Protein AF-A0A957HN17-F1 (afdb_monomer_lite)

Radius of gyration: 16.88 Å; chains: 1; bounding box: 48×30×46 Å

Sequence (125 aa):
MNRLKSFFISALTTVSIIIIVWAVFRLVQDGISVGWVGTALTALPIALYLANLYRFTTARTSRNLTGMVAIVAIGVLLAAVGTVTDTPQGGLALFLAVGMMLGTLLYVFWYSRLERPLNQTLVAG

pLDDT: mean 82.74, std 15.28, range [41.5, 96.62]

Structure (mmCIF, N/CA/C/O backbone):
data_AF-A0A957HN17-F1
#
_entry.id   AF-A0A957HN17-F1
#
loop_
_atom_site.group_PDB
_atom_site.id
_atom_site.type_symbol
_atom_site.label_atom_id
_atom_site.label_alt_id
_atom_site.label_comp_id
_atom_site.label_asym_id
_atom_site.label_entity_id
_atom_site.label_seq_id
_atom_site.pdbx_PDB_ins_code
_atom_site.Cartn_x
_atom_site.Cartn_y
_atom_site.Cartn_z
_atom_site.occupancy
_atom_site.B_iso_or_equiv
_atom_site.auth_seq_id
_atom_site.auth_comp_id
_atom_site.auth_asym_id
_atom_site.auth_atom_id
_atom_site.pdbx_PDB_model_num
ATOM 1 N N . MET A 1 1 ? -8.265 5.203 26.180 1.00 57.59 1 MET A N 1
ATOM 2 C CA . MET A 1 1 ? -7.445 4.665 25.067 1.00 57.59 1 MET A CA 1
ATOM 3 C C . MET A 1 1 ? -5.985 4.645 25.486 1.00 57.59 1 MET A C 1
ATOM 5 O O . MET A 1 1 ? -5.483 5.668 25.932 1.00 57.59 1 MET A O 1
ATOM 9 N N . ASN A 1 2 ? -5.298 3.508 25.357 1.00 77.25 2 ASN A N 1
ATOM 10 C CA . ASN A 1 2 ? -3.856 3.442 25.612 1.00 77.25 2 ASN A CA 1
ATOM 11 C C . ASN A 1 2 ? -3.131 4.357 24.611 1.00 77.25 2 ASN A C 1
ATOM 13 O O . ASN A 1 2 ? -3.370 4.234 23.408 1.00 77.25 2 ASN A O 1
ATOM 17 N N . ARG A 1 3 ? -2.248 5.252 25.083 1.00 82.12 3 ARG A N 1
ATOM 18 C CA . ARG A 1 3 ? -1.493 6.206 24.235 1.00 82.12 3 ARG A CA 1
ATOM 19 C C . ARG A 1 3 ? -0.812 5.520 23.044 1.00 82.12 3 ARG A C 1
ATOM 21 O O . ARG A 1 3 ? -0.830 6.048 21.938 1.00 82.12 3 ARG A O 1
ATOM 28 N N . LEU A 1 4 ? -0.326 4.295 23.253 1.00 85.06 4 LEU A N 1
ATOM 29 C CA . LEU A 1 4 ? 0.286 3.448 22.228 1.00 85.06 4 LEU A CA 1
ATOM 30 C C . LEU A 1 4 ? -0.648 3.146 21.042 1.00 85.06 4 LEU A C 1
ATOM 32 O O . LEU A 1 4 ? -0.230 3.222 19.892 1.00 85.06 4 LEU A O 1
ATOM 36 N N . LYS A 1 5 ? -1.925 2.846 21.302 1.00 81.31 5 LYS A N 1
ATOM 37 C CA . LYS A 1 5 ? -2.910 2.563 20.246 1.00 81.31 5 LYS A CA 1
ATOM 38 C C . LYS A 1 5 ? -3.268 3.818 19.450 1.00 81.31 5 LYS A C 1
ATOM 40 O O . LYS A 1 5 ? -3.431 3.747 18.239 1.00 81.31 5 LYS A O 1
ATOM 45 N N . SER A 1 6 ? -3.364 4.964 20.128 1.00 83.75 6 SER A N 1
ATOM 46 C CA . SER A 1 6 ? -3.607 6.252 19.468 1.00 83.75 6 SER A CA 1
ATOM 47 C C . SER A 1 6 ? -2.434 6.654 18.572 1.00 83.75 6 SER A C 1
ATOM 49 O O . SER A 1 6 ? -2.645 7.090 17.443 1.00 83.75 6 SER A O 1
ATOM 51 N N . PHE A 1 7 ? -1.202 6.471 19.058 1.00 89.25 7 PHE A N 1
ATOM 52 C CA . PHE A 1 7 ? 0.009 6.707 18.276 1.00 89.25 7 PHE A CA 1
ATOM 53 C C . PHE A 1 7 ? 0.078 5.782 17.056 1.00 89.25 7 PHE A C 1
ATOM 55 O O . PHE A 1 7 ? 0.328 6.251 15.950 1.00 89.25 7 PHE A O 1
ATOM 62 N N . PHE A 1 8 ? -0.230 4.494 17.235 1.00 90.12 8 PHE A N 1
ATOM 63 C CA . PHE A 1 8 ? -0.222 3.507 16.156 1.00 90.12 8 PHE A CA 1
ATOM 64 C C . PHE A 1 8 ? -1.132 3.886 14.979 1.00 90.12 8 PHE A C 1
ATOM 66 O O . PHE A 1 8 ? -0.675 3.855 13.842 1.00 90.12 8 PHE A O 1
ATOM 73 N N . ILE A 1 9 ? -2.390 4.279 15.222 1.00 87.81 9 ILE A N 1
ATOM 74 C CA . ILE A 1 9 ? -3.302 4.653 14.123 1.00 87.81 9 ILE A CA 1
ATOM 75 C C . ILE A 1 9 ? -2.793 5.889 13.379 1.00 87.81 9 ILE A C 1
ATOM 77 O O . ILE A 1 9 ? -2.822 5.922 12.149 1.00 87.81 9 ILE A O 1
ATOM 81 N N . SER A 1 10 ? -2.323 6.899 14.115 1.00 89.31 10 SER A N 1
ATOM 82 C CA . SER A 1 10 ? -1.799 8.132 13.521 1.00 89.31 10 SER A CA 1
ATOM 83 C C . SER A 1 10 ? -0.561 7.857 12.659 1.00 89.31 10 SER A C 1
ATOM 85 O O . SER A 1 10 ? -0.483 8.300 11.509 1.00 89.31 10 SER A O 1
ATOM 87 N N . ALA A 1 11 ? 0.365 7.038 13.169 1.00 92.62 11 ALA A N 1
ATOM 88 C CA . ALA A 1 11 ? 1.553 6.613 12.440 1.00 92.62 11 ALA A CA 1
ATOM 89 C C . ALA A 1 11 ? 1.187 5.794 11.194 1.00 92.62 11 ALA A C 1
ATOM 91 O O . ALA A 1 11 ? 1.662 6.102 10.105 1.00 92.62 11 ALA A O 1
ATOM 92 N N . LEU A 1 12 ? 0.295 4.805 11.322 1.00 91.94 12 LEU A N 1
ATOM 93 C CA . LEU A 1 12 ? -0.152 3.972 10.202 1.00 91.94 12 LEU A CA 1
ATOM 94 C C . LEU A 1 12 ? -0.834 4.807 9.109 1.00 91.94 12 LEU A C 1
ATOM 96 O O . LEU A 1 12 ? -0.561 4.608 7.927 1.00 91.94 12 LEU A O 1
ATOM 100 N N . THR A 1 13 ? -1.671 5.773 9.498 1.00 92.00 13 THR A N 1
ATOM 101 C CA . THR A 1 13 ? -2.322 6.701 8.559 1.00 92.00 13 THR A CA 1
ATOM 102 C C . THR A 1 13 ? -1.274 7.527 7.817 1.00 92.00 13 THR A C 1
ATOM 104 O O . THR A 1 13 ? -1.269 7.559 6.589 1.00 92.00 13 THR A O 1
ATOM 107 N N . THR A 1 14 ? -0.334 8.129 8.544 1.00 93.69 14 THR A N 1
ATOM 108 C CA . THR A 1 14 ? 0.743 8.940 7.956 1.00 93.69 14 THR A CA 1
ATOM 109 C C . THR A 1 14 ? 1.591 8.129 6.976 1.00 93.69 14 THR A C 1
ATOM 111 O O . THR A 1 14 ? 1.785 8.546 5.836 1.00 93.69 14 THR A O 1
ATOM 114 N N . VAL A 1 15 ? 2.040 6.938 7.381 1.00 95.06 15 VAL A N 1
ATOM 115 C CA . VAL A 1 15 ? 2.840 6.045 6.530 1.00 95.06 15 VAL A CA 1
ATOM 116 C C . VAL A 1 15 ? 2.060 5.627 5.284 1.00 95.06 15 VAL A C 1
ATOM 118 O O . VAL A 1 15 ? 2.615 5.659 4.189 1.00 95.06 15 VAL A O 1
ATOM 121 N N . SER A 1 16 ? 0.768 5.302 5.418 1.00 94.00 16 SER A N 1
ATOM 122 C CA . SER A 1 16 ? -0.065 4.934 4.268 1.00 94.00 16 SER A CA 1
ATOM 123 C C . SER A 1 16 ? -0.149 6.059 3.232 1.00 94.00 16 SER A C 1
ATOM 125 O O . SER A 1 16 ? 0.020 5.805 2.043 1.00 94.00 16 SER A O 1
ATOM 127 N N . ILE A 1 17 ? -0.313 7.311 3.673 1.00 94.94 17 ILE A N 1
ATOM 128 C CA . ILE A 1 17 ? -0.360 8.477 2.783 1.00 94.94 17 ILE A CA 1
ATOM 129 C C . ILE A 1 17 ? 0.992 8.686 2.099 1.00 94.94 17 ILE A C 1
ATOM 131 O O . ILE A 1 17 ? 1.030 8.875 0.886 1.00 94.94 17 ILE A O 1
ATOM 135 N N . ILE A 1 18 ? 2.098 8.607 2.847 1.00 96.62 18 ILE A N 1
ATOM 136 C CA . ILE A 1 18 ? 3.451 8.744 2.286 1.00 96.62 18 ILE A CA 1
ATOM 137 C C . ILE A 1 18 ? 3.684 7.702 1.188 1.00 96.62 18 ILE A C 1
ATOM 139 O O . ILE A 1 18 ? 4.167 8.047 0.112 1.00 96.62 18 ILE A O 1
ATOM 143 N N . ILE A 1 19 ? 3.302 6.445 1.426 1.00 95.56 19 ILE A N 1
ATOM 144 C CA . ILE A 1 19 ? 3.467 5.363 0.450 1.00 95.56 19 ILE A CA 1
ATOM 145 C C . ILE A 1 19 ? 2.598 5.588 -0.789 1.00 95.56 19 ILE A C 1
ATOM 147 O O . ILE A 1 19 ? 3.079 5.365 -1.896 1.00 95.56 19 ILE A O 1
ATOM 151 N N . ILE A 1 20 ? 1.358 6.066 -0.636 1.00 95.88 20 ILE A N 1
ATOM 152 C CA . ILE A 1 20 ? 0.492 6.407 -1.777 1.00 95.88 20 ILE A CA 1
ATOM 153 C C . ILE A 1 20 ? 1.127 7.518 -2.613 1.00 95.88 20 ILE A C 1
ATOM 155 O O . ILE A 1 20 ? 1.254 7.370 -3.826 1.00 95.88 20 ILE A O 1
ATOM 159 N N . VAL A 1 21 ? 1.550 8.613 -1.976 1.00 96.19 21 VAL A N 1
ATOM 160 C CA . VAL A 1 21 ? 2.176 9.750 -2.667 1.00 96.19 21 VAL A CA 1
ATOM 161 C C . VAL A 1 21 ? 3.444 9.304 -3.389 1.00 96.19 21 VAL A C 1
ATOM 163 O O . VAL A 1 21 ? 3.638 9.642 -4.554 1.00 96.19 21 VAL A O 1
ATOM 166 N N . TRP A 1 22 ? 4.279 8.501 -2.730 1.00 95.12 22 TRP A N 1
ATOM 167 C CA . TRP A 1 22 ? 5.506 7.979 -3.318 1.00 95.12 22 TRP A CA 1
ATOM 168 C C . TRP A 1 22 ? 5.241 7.040 -4.498 1.00 95.12 22 TRP A C 1
ATOM 170 O O . TRP A 1 22 ? 5.880 7.170 -5.539 1.00 95.12 22 TRP A O 1
ATOM 180 N N . ALA A 1 23 ? 4.266 6.136 -4.376 1.00 93.44 23 ALA A N 1
ATOM 181 C CA . ALA A 1 23 ? 3.880 5.240 -5.460 1.00 93.44 23 ALA A CA 1
ATOM 182 C C . ALA A 1 23 ? 3.337 6.018 -6.668 1.00 93.44 23 ALA A C 1
ATOM 184 O O . ALA A 1 23 ? 3.729 5.740 -7.797 1.00 93.44 23 ALA A O 1
ATOM 185 N N . VAL A 1 24 ? 2.497 7.035 -6.447 1.00 94.88 24 VAL A N 1
ATOM 186 C CA . VAL A 1 24 ? 1.997 7.906 -7.524 1.00 94.88 24 VAL A CA 1
ATOM 187 C C . VAL A 1 24 ? 3.139 8.680 -8.178 1.00 94.88 24 VAL A C 1
ATOM 189 O O . VAL A 1 24 ? 3.217 8.719 -9.402 1.00 94.88 24 VAL A O 1
ATOM 192 N N . PHE A 1 25 ? 4.050 9.251 -7.388 1.00 94.50 25 PHE A N 1
ATOM 193 C CA . PHE A 1 25 ? 5.224 9.951 -7.909 1.00 94.50 25 PHE A CA 1
ATOM 194 C C . PHE A 1 25 ? 6.054 9.048 -8.832 1.00 94.50 25 PHE A C 1
ATOM 196 O O . PHE A 1 25 ? 6.417 9.457 -9.932 1.00 94.50 25 PHE A O 1
ATOM 203 N N . ARG A 1 26 ? 6.273 7.793 -8.429 1.00 92.75 26 ARG A N 1
ATOM 204 C CA . ARG A 1 26 ? 6.984 6.794 -9.233 1.00 92.75 26 ARG A CA 1
ATOM 205 C C . ARG A 1 26 ? 6.243 6.406 -10.504 1.00 92.75 26 ARG A C 1
ATOM 207 O O . ARG A 1 26 ? 6.867 6.331 -11.553 1.00 92.75 26 ARG A O 1
ATOM 214 N N . LEU A 1 27 ? 4.924 6.248 -10.442 1.00 91.94 27 LEU A N 1
ATOM 215 C CA . LEU A 1 27 ? 4.110 5.969 -11.630 1.00 91.94 27 LEU A CA 1
ATOM 216 C C . LEU A 1 27 ? 4.130 7.115 -12.651 1.00 91.94 27 LEU A C 1
ATOM 218 O O . LEU A 1 27 ? 4.032 6.874 -13.852 1.00 91.94 27 LEU A O 1
ATOM 222 N N . VAL A 1 28 ? 4.260 8.358 -12.183 1.00 93.06 28 VAL A N 1
ATOM 223 C CA . VAL A 1 28 ? 4.370 9.538 -13.053 1.00 93.06 28 VAL A CA 1
ATOM 224 C C . VAL A 1 28 ? 5.782 9.686 -13.621 1.00 93.06 28 VAL A C 1
ATOM 226 O O . VAL A 1 28 ? 5.924 10.027 -14.792 1.00 93.06 28 VAL A O 1
ATOM 229 N N . GLN A 1 29 ? 6.818 9.445 -12.814 1.00 89.56 29 GLN A N 1
ATOM 230 C CA . GLN A 1 29 ? 8.211 9.638 -13.224 1.00 89.56 29 GLN A CA 1
ATOM 231 C C . GLN A 1 29 ? 8.738 8.496 -14.100 1.00 89.56 29 GLN A C 1
ATOM 233 O O . GLN A 1 29 ? 9.366 8.747 -15.125 1.00 89.56 29 GLN A O 1
ATOM 238 N N . ASP A 1 30 ? 8.495 7.255 -13.683 1.00 84.38 30 ASP A N 1
ATOM 239 C CA . ASP A 1 30 ? 9.099 6.054 -14.264 1.00 84.38 30 ASP A CA 1
ATOM 240 C C . ASP A 1 30 ? 8.123 5.306 -15.201 1.00 84.38 30 ASP A C 1
ATOM 242 O O . ASP A 1 30 ? 8.499 4.332 -15.853 1.00 84.38 30 ASP A O 1
ATOM 246 N N . GLY A 1 31 ? 6.873 5.777 -15.302 1.00 85.56 31 GLY A N 1
ATOM 247 C CA . GLY A 1 31 ? 5.802 5.162 -16.085 1.00 85.56 31 GLY A CA 1
ATOM 248 C C . GLY A 1 31 ? 4.990 4.122 -15.305 1.00 85.56 31 GLY A C 1
ATOM 249 O O . GLY A 1 31 ? 5.173 3.909 -14.106 1.00 85.56 31 GLY A O 1
ATOM 250 N N . ILE A 1 32 ? 4.044 3.469 -15.989 1.00 86.31 32 ILE A N 1
ATOM 251 C CA . ILE A 1 32 ? 3.155 2.484 -15.356 1.00 86.31 32 ILE A CA 1
ATOM 252 C C . ILE A 1 32 ? 3.959 1.230 -14.986 1.00 86.31 32 ILE A C 1
ATOM 254 O O . ILE A 1 32 ? 4.275 0.408 -15.840 1.00 86.31 32 ILE A O 1
ATOM 258 N N . SER A 1 33 ? 4.241 1.085 -13.691 1.00 90.06 33 SER A N 1
ATOM 259 C CA . SER A 1 33 ? 4.902 -0.068 -13.076 1.00 90.06 33 SER A CA 1
ATOM 260 C C . SER A 1 33 ? 3.884 -0.900 -12.298 1.00 90.06 33 SER A C 1
ATOM 262 O O . SER A 1 33 ? 3.153 -0.386 -11.445 1.00 90.06 33 SER A O 1
ATOM 264 N N . VAL A 1 34 ? 3.855 -2.206 -12.567 1.00 92.19 34 VAL A N 1
ATOM 265 C CA . VAL A 1 34 ? 2.968 -3.162 -11.882 1.00 92.19 34 VAL A CA 1
ATOM 266 C C . VAL A 1 34 ? 3.273 -3.196 -10.384 1.00 92.19 34 VAL A C 1
ATOM 268 O O . VAL A 1 34 ? 2.357 -3.233 -9.559 1.00 92.19 34 VAL A O 1
ATOM 271 N N . GLY A 1 35 ? 4.557 -3.097 -10.038 1.00 92.94 35 GLY A N 1
ATOM 272 C CA . GLY A 1 35 ? 5.060 -3.021 -8.679 1.00 92.94 35 GLY A CA 1
ATOM 273 C C . GLY A 1 35 ? 4.443 -1.867 -7.899 1.00 92.94 35 GLY A C 1
ATOM 274 O O . GLY A 1 35 ? 3.821 -2.073 -6.857 1.00 92.94 35 GLY A O 1
ATOM 275 N N . TRP A 1 36 ? 4.562 -0.656 -8.443 1.00 94.31 36 TRP A N 1
ATOM 276 C CA . TRP A 1 36 ? 4.071 0.564 -7.805 1.00 94.31 36 TRP A CA 1
ATOM 277 C C . TRP A 1 36 ? 2.543 0.654 -7.756 1.00 94.31 36 TRP A C 1
ATOM 279 O O . TRP A 1 36 ? 1.998 1.138 -6.759 1.00 94.31 36 TRP A O 1
ATOM 289 N N . VAL A 1 37 ? 1.840 0.121 -8.762 1.00 94.19 37 VAL A N 1
ATOM 290 C CA . VAL A 1 37 ? 0.377 -0.052 -8.707 1.00 94.19 37 VAL A CA 1
ATOM 291 C C . VAL A 1 37 ? -0.010 -0.991 -7.563 1.00 94.19 37 VAL A C 1
ATOM 293 O O . VAL A 1 37 ? -0.901 -0.669 -6.774 1.00 94.19 37 VAL A O 1
ATOM 296 N N . GLY A 1 38 ? 0.688 -2.122 -7.425 1.00 93.19 38 GLY A N 1
ATOM 297 C CA . GLY A 1 38 ? 0.489 -3.065 -6.327 1.00 93.19 38 GLY A CA 1
ATOM 298 C C . GLY A 1 38 ? 0.709 -2.425 -4.958 1.00 93.19 38 GLY A C 1
ATOM 299 O O . GLY A 1 38 ? -0.153 -2.513 -4.082 1.00 93.19 38 GLY A O 1
ATOM 300 N N . THR A 1 39 ? 1.813 -1.697 -4.788 1.00 94.38 39 THR A N 1
ATOM 301 C CA . THR A 1 39 ? 2.122 -0.970 -3.551 1.00 94.38 39 THR A CA 1
ATOM 302 C C . THR A 1 39 ? 1.044 0.062 -3.213 1.00 94.38 39 THR A C 1
ATOM 304 O O . THR A 1 39 ? 0.568 0.088 -2.076 1.00 94.38 39 THR A O 1
ATOM 307 N N . ALA A 1 40 ? 0.587 0.864 -4.178 1.00 94.44 40 ALA A N 1
ATOM 308 C CA . ALA A 1 40 ? -0.506 1.813 -3.959 1.00 94.44 40 ALA A CA 1
ATOM 309 C C . ALA A 1 40 ? -1.797 1.103 -3.515 1.00 94.44 40 ALA A C 1
ATOM 311 O O . ALA A 1 40 ? -2.467 1.551 -2.581 1.00 94.44 40 ALA A O 1
ATOM 312 N N . LEU A 1 41 ? -2.104 -0.050 -4.120 1.00 94.38 41 LEU A N 1
ATOM 313 C CA . LEU A 1 41 ? -3.272 -0.862 -3.782 1.00 94.38 41 LEU A CA 1
ATOM 314 C C . LEU A 1 41 ? -3.209 -1.441 -2.358 1.00 94.38 41 LEU A C 1
ATOM 316 O O . LEU A 1 41 ? -4.253 -1.649 -1.747 1.00 94.38 41 LEU A O 1
ATOM 320 N N . THR A 1 42 ? -2.016 -1.651 -1.789 1.00 94.19 42 THR A N 1
ATOM 321 C CA . THR A 1 42 ? -1.880 -2.047 -0.372 1.00 94.19 42 THR A CA 1
ATOM 322 C C . THR A 1 42 ? -2.156 -0.906 0.609 1.00 94.19 42 THR A C 1
ATOM 324 O O . THR A 1 42 ? -2.691 -1.136 1.692 1.00 94.19 42 THR A O 1
ATOM 327 N N . ALA A 1 43 ? -1.813 0.331 0.246 1.00 91.88 43 ALA A N 1
ATOM 328 C CA . ALA A 1 43 ? -1.905 1.482 1.141 1.00 91.88 43 ALA A CA 1
ATOM 329 C C . ALA A 1 43 ? -3.263 2.206 1.062 1.00 91.88 43 ALA A C 1
ATOM 331 O O . ALA A 1 43 ? -3.742 2.736 2.065 1.00 91.88 43 ALA A O 1
ATOM 332 N N . LEU A 1 44 ? -3.917 2.196 -0.104 1.00 92.06 44 LEU A N 1
ATOM 333 C CA . LEU A 1 44 ? -5.198 2.876 -0.334 1.00 92.06 44 LEU A CA 1
ATOM 334 C C . LEU A 1 44 ? -6.347 2.390 0.571 1.00 92.06 44 LEU A C 1
ATOM 336 O O . LEU A 1 44 ? -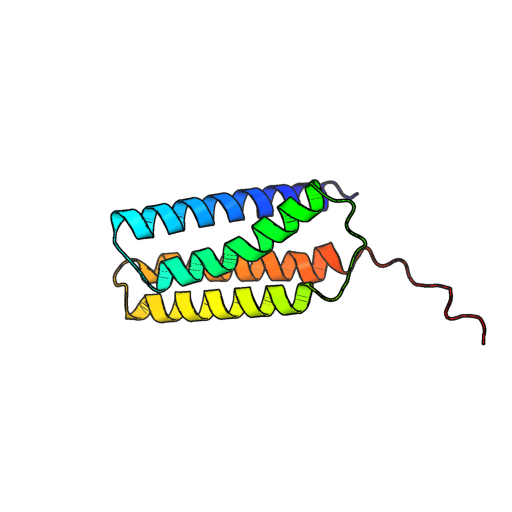7.004 3.237 1.182 1.00 92.06 44 LEU A O 1
ATOM 340 N N . PRO A 1 45 ? -6.616 1.076 0.716 1.00 89.38 45 PRO A N 1
ATOM 341 C CA . PRO A 1 45 ? -7.760 0.597 1.487 1.00 89.38 45 PRO A CA 1
ATOM 342 C C . PRO A 1 45 ? -7.692 1.010 2.957 1.00 89.38 45 PRO A C 1
ATOM 344 O O . PRO A 1 45 ? -8.688 1.477 3.511 1.00 89.38 45 PRO A O 1
ATOM 347 N N . ILE A 1 46 ? -6.513 0.886 3.579 1.00 87.31 46 ILE A N 1
ATOM 348 C CA . ILE A 1 46 ? -6.322 1.246 4.986 1.00 87.31 46 ILE A CA 1
ATOM 349 C C . ILE A 1 46 ? -6.388 2.765 5.187 1.00 87.31 46 ILE A C 1
ATOM 351 O O . ILE A 1 46 ? -7.014 3.215 6.145 1.00 87.31 46 ILE A O 1
ATOM 355 N N . ALA A 1 47 ? -5.838 3.561 4.263 1.00 89.44 47 ALA A N 1
ATOM 356 C CA . ALA A 1 47 ? -5.923 5.020 4.313 1.00 89.44 47 ALA A CA 1
ATOM 357 C C . ALA A 1 47 ? -7.380 5.503 4.240 1.00 89.44 47 ALA A C 1
ATOM 359 O O . ALA A 1 47 ? -7.816 6.298 5.072 1.00 89.44 47 ALA A O 1
ATOM 360 N N . LEU A 1 48 ? -8.160 4.976 3.287 1.00 87.88 48 LEU A N 1
ATOM 361 C CA . LEU A 1 48 ? -9.580 5.306 3.135 1.00 87.88 48 LEU A CA 1
ATOM 362 C C . LEU A 1 48 ? -10.405 4.847 4.337 1.00 87.88 48 LEU A C 1
ATOM 364 O O . LEU A 1 48 ? -11.289 5.568 4.799 1.00 87.88 48 LEU A O 1
ATOM 368 N N . TYR A 1 49 ? -10.116 3.657 4.859 1.00 85.56 49 TYR A N 1
ATOM 369 C CA . TYR A 1 49 ? -10.799 3.129 6.029 1.00 85.56 49 TYR A CA 1
ATOM 370 C C . TYR A 1 49 ? -10.543 3.995 7.274 1.00 85.56 49 TYR A C 1
ATOM 372 O O . TYR A 1 49 ? -11.493 4.372 7.961 1.00 85.56 49 TYR A O 1
ATOM 380 N N . LEU A 1 50 ? -9.288 4.375 7.539 1.00 84.25 50 LEU A N 1
ATOM 381 C CA . LEU A 1 50 ? -8.943 5.242 8.669 1.00 84.25 50 LEU A CA 1
ATOM 382 C C . LEU A 1 50 ? -9.494 6.662 8.485 1.00 84.25 50 LEU A C 1
ATOM 384 O O . LEU A 1 50 ? -10.058 7.215 9.425 1.00 84.25 50 LEU A O 1
ATOM 388 N N . ALA A 1 51 ? -9.435 7.228 7.276 1.00 83.94 51 ALA A N 1
ATOM 389 C CA . ALA A 1 51 ? -10.038 8.528 6.975 1.00 83.94 51 ALA A CA 1
ATOM 390 C C . ALA A 1 51 ? -11.559 8.535 7.213 1.00 83.94 51 ALA A C 1
ATOM 392 O O . ALA A 1 51 ? -12.092 9.473 7.810 1.00 83.94 51 ALA A O 1
ATOM 393 N N . ASN A 1 52 ? -12.259 7.471 6.807 1.00 80.69 52 ASN A N 1
ATOM 394 C CA . ASN A 1 52 ? -13.687 7.313 7.084 1.00 80.69 52 ASN A CA 1
ATOM 395 C C . ASN A 1 52 ? -13.974 7.154 8.579 1.00 80.69 52 ASN A C 1
ATOM 397 O O . ASN A 1 52 ? -14.959 7.709 9.058 1.00 80.69 52 ASN A O 1
ATOM 401 N N . LEU A 1 53 ? -13.110 6.456 9.322 1.00 78.12 53 LEU A N 1
ATOM 402 C CA . LEU A 1 53 ? -13.242 6.311 10.772 1.00 78.12 53 LEU A CA 1
ATOM 403 C C . LEU A 1 53 ? -13.134 7.659 11.505 1.00 78.12 53 LEU A C 1
ATOM 405 O O . LEU A 1 53 ? -13.809 7.853 12.511 1.00 78.12 53 LEU A O 1
ATOM 409 N N . TYR A 1 54 ? -12.321 8.594 10.999 1.00 75.31 54 TYR A N 1
ATOM 410 C CA . TYR A 1 54 ? -12.236 9.956 11.539 1.00 75.31 54 TYR A CA 1
ATOM 411 C C . TYR A 1 54 ? -13.425 10.841 11.142 1.00 75.31 54 TYR A C 1
ATOM 413 O O . TYR A 1 54 ? -13.819 11.709 11.918 1.00 75.31 54 TYR A O 1
ATOM 421 N N . ARG A 1 55 ? -13.986 10.651 9.940 1.00 72.25 55 ARG A N 1
ATOM 422 C CA . ARG A 1 55 ? -15.071 11.492 9.404 1.00 72.25 55 ARG A CA 1
ATOM 423 C C . ARG A 1 55 ? -16.459 11.082 9.897 1.00 72.25 55 ARG A C 1
ATOM 425 O O . ARG A 1 55 ? -17.298 11.947 10.123 1.00 72.25 55 ARG A O 1
ATOM 432 N N . PHE A 1 56 ? -16.715 9.785 10.026 1.00 64.06 56 PHE A N 1
ATOM 433 C CA . PHE A 1 56 ? -18.031 9.251 10.356 1.00 64.06 56 PHE A CA 1
ATOM 434 C C . PHE A 1 56 ? -17.965 8.441 11.648 1.00 64.06 56 PHE A C 1
ATOM 436 O O . PHE A 1 56 ? -17.106 7.570 11.799 1.00 64.06 56 PHE A O 1
ATOM 443 N N . THR A 1 57 ? -18.944 8.638 12.538 1.00 56.69 57 THR A N 1
ATOM 444 C CA . THR A 1 57 ? -19.271 7.727 13.650 1.00 56.69 57 THR A CA 1
ATOM 445 C C . THR A 1 57 ? -19.864 6.428 13.095 1.00 56.69 57 THR A C 1
ATOM 447 O O . THR A 1 57 ? -21.006 6.056 13.347 1.00 56.69 57 THR A O 1
ATOM 450 N N . THR A 1 58 ? -19.094 5.744 12.253 1.00 54.78 58 THR A N 1
ATOM 451 C CA . THR A 1 58 ? -19.537 4.558 11.532 1.00 54.78 58 THR A CA 1
ATOM 452 C C . THR A 1 58 ? -19.794 3.458 12.554 1.00 54.78 58 THR A C 1
ATOM 454 O O . THR A 1 58 ? -18.878 3.042 13.270 1.00 54.78 58 THR A O 1
ATOM 457 N N . ALA A 1 59 ? -21.040 2.979 12.634 1.00 48.81 59 ALA A N 1
ATOM 458 C CA . ALA A 1 59 ? -21.375 1.780 13.389 1.00 48.81 59 ALA A CA 1
ATOM 459 C C . ALA A 1 59 ? -20.418 0.668 12.945 1.00 48.81 59 ALA A C 1
ATOM 461 O O . ALA A 1 59 ? -20.359 0.358 11.754 1.00 48.81 59 ALA A O 1
ATOM 462 N N . ARG A 1 60 ? -19.629 0.137 13.892 1.00 51.28 60 ARG A N 1
ATOM 463 C CA . ARG A 1 60 ? -18.511 -0.803 13.690 1.00 51.28 60 ARG A CA 1
ATOM 464 C C . ARG A 1 60 ? -18.976 -2.070 12.975 1.00 51.28 60 ARG A C 1
ATOM 466 O O . ARG A 1 60 ? -19.182 -3.118 13.584 1.00 51.28 60 ARG A O 1
ATOM 473 N N . THR A 1 61 ? -19.162 -1.992 11.666 1.00 49.38 61 THR A N 1
ATOM 474 C CA . THR A 1 61 ? -19.609 -3.110 10.850 1.00 49.38 61 THR A CA 1
ATOM 475 C C . THR A 1 61 ? -18.388 -3.973 10.584 1.00 49.38 61 THR A C 1
ATOM 477 O O . THR A 1 61 ? -17.615 -3.780 9.652 1.00 49.38 61 THR A O 1
ATOM 480 N N . SER A 1 62 ? -18.236 -4.958 11.465 1.00 56.62 62 SER A N 1
ATOM 481 C CA . SER A 1 62 ? -17.258 -6.050 11.498 1.00 56.62 62 SER A CA 1
ATOM 482 C C . SER A 1 62 ? -17.001 -6.778 10.165 1.00 56.62 62 SER A C 1
ATOM 484 O O . SER A 1 62 ? -16.135 -7.650 10.122 1.00 56.62 62 SER A O 1
ATOM 486 N N . ARG A 1 63 ? -17.753 -6.497 9.096 1.00 53.88 63 ARG A N 1
ATOM 487 C CA . ARG A 1 63 ? -17.711 -7.249 7.837 1.00 53.88 63 ARG A CA 1
ATOM 488 C C . ARG A 1 63 ? -16.641 -6.744 6.857 1.00 53.88 63 ARG A C 1
ATOM 490 O O . ARG A 1 63 ? -16.215 -7.515 6.008 1.00 53.88 63 ARG A O 1
ATOM 497 N N . ASN A 1 64 ? -16.151 -5.508 6.999 1.00 59.94 64 ASN A N 1
ATOM 498 C CA . ASN A 1 64 ? -15.267 -4.905 5.987 1.00 59.94 64 ASN A CA 1
ATOM 499 C C . ASN A 1 64 ? -13.760 -5.201 6.160 1.00 59.94 64 ASN A C 1
ATOM 501 O O . ASN A 1 64 ? -12.966 -4.920 5.268 1.00 59.94 64 ASN A O 1
ATOM 505 N N . LEU A 1 65 ? -13.347 -5.805 7.281 1.00 71.31 65 LEU A N 1
ATOM 506 C CA . LEU A 1 65 ? -11.923 -6.045 7.573 1.00 71.31 65 LEU A CA 1
ATOM 507 C C . LEU A 1 65 ? -11.330 -7.181 6.724 1.00 71.31 65 LEU A C 1
ATOM 509 O O . LEU A 1 65 ? -10.216 -7.045 6.229 1.00 71.31 65 LEU A O 1
ATOM 513 N N . THR A 1 66 ? -12.069 -8.274 6.500 1.00 79.06 66 THR A N 1
ATOM 514 C CA . THR A 1 66 ? -11.585 -9.400 5.678 1.00 79.06 66 THR A CA 1
ATOM 515 C C . THR A 1 66 ? -11.443 -9.010 4.207 1.00 79.06 66 THR A C 1
ATOM 517 O O . THR A 1 66 ? -10.457 -9.373 3.572 1.00 79.06 66 THR A O 1
ATOM 520 N N . GLY A 1 67 ? -12.386 -8.222 3.679 1.00 83.25 67 GLY A N 1
ATOM 521 C CA . GLY A 1 67 ? -12.305 -7.695 2.313 1.00 83.25 67 GLY A CA 1
ATOM 522 C C . GLY A 1 67 ? -11.100 -6.773 2.122 1.00 83.25 67 GLY A C 1
ATOM 523 O O . GLY A 1 67 ? -10.375 -6.905 1.142 1.00 83.25 67 GLY A O 1
ATOM 524 N N . MET A 1 68 ? -10.820 -5.908 3.103 1.00 86.88 68 MET A N 1
ATOM 525 C CA . MET A 1 68 ? -9.625 -5.059 3.093 1.00 86.88 68 MET A CA 1
ATOM 526 C C . MET A 1 68 ? -8.338 -5.890 3.038 1.00 86.88 68 MET A C 1
ATOM 528 O O . MET A 1 68 ? -7.484 -5.629 2.198 1.00 86.88 68 MET A O 1
ATOM 532 N N . VAL A 1 69 ? -8.211 -6.919 3.884 1.00 89.44 69 VAL A N 1
ATOM 533 C CA . VAL A 1 69 ? -7.030 -7.801 3.888 1.00 89.44 69 VAL A CA 1
ATOM 534 C C . VAL A 1 69 ? -6.861 -8.517 2.545 1.00 89.44 69 VAL A C 1
ATOM 536 O O . VAL A 1 69 ? -5.735 -8.639 2.071 1.00 89.44 69 VAL A O 1
ATOM 539 N N . ALA A 1 70 ? -7.952 -8.937 1.899 1.00 91.12 70 ALA A N 1
ATOM 540 C CA . ALA A 1 70 ? -7.892 -9.549 0.572 1.00 91.12 70 ALA A CA 1
ATOM 541 C C . ALA A 1 70 ? -7.357 -8.575 -0.494 1.00 91.12 70 ALA A C 1
ATOM 543 O O . ALA A 1 70 ? -6.475 -8.945 -1.265 1.00 91.12 70 ALA A O 1
ATOM 544 N N . ILE A 1 71 ? -7.822 -7.320 -0.504 1.00 92.44 71 ILE A N 1
ATOM 545 C CA . ILE A 1 71 ? -7.322 -6.291 -1.435 1.00 92.44 71 ILE A CA 1
ATOM 546 C C . ILE A 1 71 ? -5.836 -6.012 -1.187 1.00 92.44 71 ILE A C 1
ATOM 548 O O . ILE A 1 71 ? -5.051 -5.943 -2.131 1.00 92.44 71 ILE A O 1
ATOM 552 N N . VAL A 1 72 ? -5.429 -5.904 0.080 1.00 93.12 72 VAL A N 1
ATOM 553 C CA . VAL A 1 72 ? -4.022 -5.696 0.441 1.00 93.12 72 VAL A CA 1
ATOM 554 C C . VAL A 1 72 ? -3.162 -6.889 0.014 1.00 93.12 72 VAL A C 1
ATOM 556 O O . VAL A 1 72 ? -2.082 -6.691 -0.533 1.00 93.12 72 VAL A O 1
ATOM 559 N N . ALA A 1 73 ? -3.647 -8.123 0.171 1.00 94.50 73 ALA A N 1
ATOM 560 C CA . ALA A 1 73 ? -2.946 -9.310 -0.312 1.00 94.50 73 ALA A CA 1
ATOM 561 C C . ALA A 1 73 ? -2.766 -9.293 -1.841 1.00 94.50 73 ALA A C 1
ATOM 563 O O . ALA A 1 73 ? -1.673 -9.579 -2.326 1.00 94.50 73 ALA A O 1
ATOM 564 N N . ILE A 1 74 ? -3.795 -8.890 -2.596 1.00 95.69 74 ILE A N 1
ATOM 565 C CA . ILE A 1 74 ? -3.699 -8.708 -4.054 1.00 95.69 74 ILE A CA 1
ATOM 566 C C . ILE A 1 74 ? -2.639 -7.651 -4.397 1.00 95.69 74 ILE A C 1
ATOM 568 O O . ILE A 1 74 ? -1.817 -7.877 -5.282 1.00 95.69 74 ILE A O 1
ATOM 572 N N . GLY A 1 75 ? -2.600 -6.530 -3.671 1.00 94.38 75 GLY A N 1
ATOM 573 C CA . GLY A 1 75 ? -1.578 -5.498 -3.863 1.00 94.38 75 GLY A CA 1
ATOM 574 C C . GLY A 1 75 ? -0.150 -6.007 -3.632 1.00 94.38 75 GLY A C 1
ATOM 575 O O . GLY A 1 75 ? 0.741 -5.694 -4.417 1.00 94.38 75 GLY A O 1
ATOM 576 N N . VAL A 1 76 ? 0.070 -6.855 -2.620 1.00 95.75 76 VAL A N 1
ATOM 577 C CA . VAL A 1 76 ? 1.377 -7.502 -2.389 1.00 95.75 76 VAL A CA 1
ATOM 578 C C . VAL A 1 76 ? 1.745 -8.442 -3.536 1.00 95.75 76 VAL A C 1
ATOM 580 O O . VAL A 1 76 ? 2.896 -8.439 -3.967 1.00 95.75 76 VAL A O 1
ATOM 583 N N . LEU A 1 77 ? 0.793 -9.221 -4.060 1.00 96.31 77 LEU A N 1
ATOM 584 C CA . LEU A 1 77 ? 1.049 -10.099 -5.206 1.00 96.31 77 LEU A CA 1
ATOM 585 C C . LEU A 1 77 ? 1.448 -9.297 -6.450 1.00 96.31 77 LEU A C 1
ATOM 587 O O . LEU A 1 77 ? 2.418 -9.652 -7.114 1.00 96.31 77 LEU A O 1
ATOM 591 N N . LEU A 1 78 ? 0.764 -8.186 -6.729 1.00 94.00 78 LEU A N 1
ATOM 592 C CA . LEU A 1 78 ? 1.139 -7.278 -7.817 1.00 94.00 78 LEU A CA 1
ATOM 593 C C . LEU A 1 78 ? 2.529 -6.665 -7.590 1.00 94.00 78 LEU A C 1
ATOM 595 O O . LEU A 1 78 ? 3.344 -6.632 -8.510 1.00 94.00 78 LEU A O 1
ATOM 599 N N . ALA A 1 79 ? 2.838 -6.264 -6.354 1.00 93.62 79 ALA A N 1
ATOM 600 C CA . ALA A 1 79 ? 4.161 -5.764 -5.993 1.00 93.62 79 ALA A CA 1
ATOM 601 C C . ALA A 1 79 ? 5.262 -6.819 -6.211 1.00 93.62 79 ALA A C 1
ATOM 603 O O . ALA A 1 79 ? 6.352 -6.496 -6.682 1.00 93.62 79 ALA A O 1
ATOM 604 N N . ALA A 1 80 ? 4.963 -8.090 -5.924 1.00 94.31 80 ALA A N 1
ATOM 605 C CA . ALA A 1 80 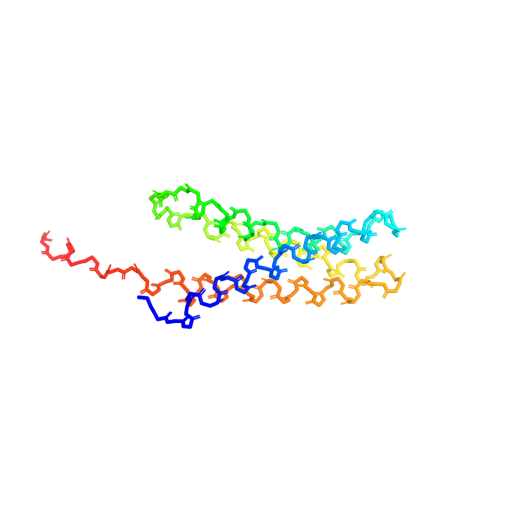? 5.871 -9.208 -6.151 1.00 94.31 80 ALA A CA 1
ATOM 606 C C . ALA A 1 80 ? 6.095 -9.467 -7.645 1.00 94.31 80 ALA A C 1
ATOM 608 O O . ALA A 1 80 ? 7.239 -9.637 -8.057 1.00 94.31 80 ALA A O 1
ATOM 609 N N . VAL A 1 81 ? 5.047 -9.420 -8.473 1.00 93.56 81 VAL A N 1
ATOM 6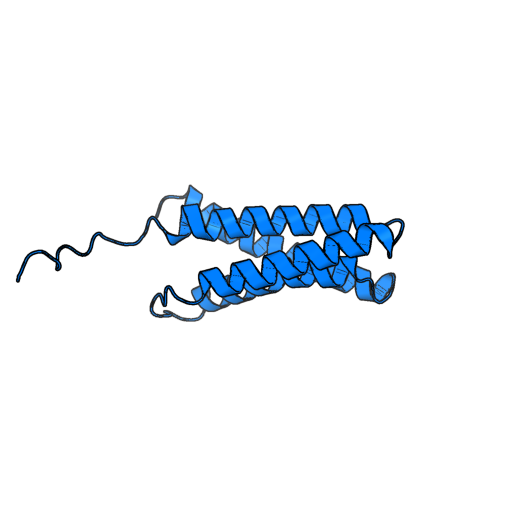10 C CA . VAL A 1 81 ? 5.189 -9.493 -9.940 1.00 93.56 81 VAL A CA 1
ATOM 611 C C . VAL A 1 81 ? 6.082 -8.359 -10.454 1.00 93.56 81 VAL A C 1
ATOM 613 O O . VAL A 1 81 ? 6.983 -8.603 -11.257 1.00 93.56 81 VAL A O 1
ATOM 616 N N . GLY A 1 82 ? 5.921 -7.154 -9.898 1.00 89.75 82 GLY A N 1
ATOM 617 C CA . GLY A 1 82 ? 6.765 -5.995 -10.189 1.00 89.75 82 GLY A CA 1
ATOM 618 C C . GLY A 1 82 ? 8.262 -6.210 -9.939 1.00 89.75 82 GLY A C 1
ATOM 619 O O . GLY A 1 82 ? 9.082 -5.577 -10.592 1.00 89.75 82 GLY A O 1
ATOM 620 N N . THR A 1 83 ? 8.664 -7.129 -9.052 1.00 89.94 83 THR A N 1
ATOM 621 C CA . THR A 1 83 ? 10.096 -7.448 -8.856 1.00 89.94 83 THR A CA 1
ATOM 622 C C . THR A 1 83 ? 10.748 -8.075 -10.082 1.00 89.94 83 THR A C 1
ATOM 624 O O . THR A 1 83 ? 11.951 -7.914 -10.275 1.00 89.94 83 THR A O 1
ATOM 627 N N . VAL A 1 84 ? 9.958 -8.759 -10.911 1.00 89.56 84 VAL A N 1
ATOM 628 C CA . VAL A 1 84 ? 10.425 -9.424 -12.129 1.00 89.56 84 VAL A CA 1
ATOM 629 C C . VAL A 1 84 ? 10.258 -8.509 -13.341 1.00 89.56 84 VAL A C 1
ATOM 631 O O . VAL A 1 84 ? 11.112 -8.512 -14.221 1.00 89.56 84 VAL A O 1
ATOM 634 N N . THR A 1 85 ? 9.179 -7.721 -13.392 1.00 86.19 85 THR A N 1
ATOM 635 C CA . THR A 1 85 ? 8.856 -6.882 -14.560 1.00 86.19 85 THR A CA 1
ATOM 636 C C . THR A 1 85 ? 9.477 -5.487 -14.510 1.00 86.19 85 THR A C 1
ATOM 638 O O . THR A 1 85 ? 9.791 -4.935 -15.559 1.00 86.19 85 THR A O 1
ATOM 641 N N . ASP A 1 86 ? 9.691 -4.926 -13.314 1.00 79.44 86 ASP A N 1
ATOM 642 C CA . ASP A 1 86 ? 10.018 -3.505 -13.120 1.00 79.44 86 ASP A CA 1
ATOM 643 C C . ASP A 1 86 ? 11.437 -3.323 -12.553 1.00 79.44 86 ASP A C 1
ATOM 645 O O . ASP A 1 86 ? 11.673 -2.632 -11.551 1.00 79.44 86 ASP A O 1
ATOM 649 N N . THR A 1 87 ? 12.420 -3.978 -13.175 1.00 71.69 87 THR A N 1
ATOM 650 C CA . THR A 1 87 ? 13.831 -3.809 -12.807 1.00 71.69 87 THR A CA 1
ATOM 651 C C . THR A 1 87 ? 14.281 -2.369 -13.086 1.00 71.69 87 THR A C 1
ATOM 653 O O . THR A 1 87 ? 14.050 -1.892 -14.198 1.00 71.69 87 THR A O 1
ATOM 656 N N . PRO A 1 88 ? 14.946 -1.662 -12.146 1.00 73.56 88 PRO A N 1
ATOM 657 C CA . PRO A 1 88 ? 15.513 -2.133 -10.873 1.00 73.56 88 PRO A CA 1
ATOM 658 C C . PRO A 1 88 ? 14.673 -1.826 -9.611 1.00 73.56 88 PRO A C 1
ATOM 660 O O . PRO A 1 88 ? 15.115 -2.117 -8.501 1.00 73.56 88 PRO A O 1
ATOM 663 N N . GLN A 1 89 ? 13.495 -1.209 -9.727 1.00 77.56 89 GLN A N 1
ATOM 664 C CA . GLN A 1 89 ? 12.779 -0.642 -8.573 1.00 77.56 89 GLN A CA 1
ATOM 665 C C . GLN A 1 89 ? 11.794 -1.594 -7.883 1.00 77.56 89 GLN A C 1
ATOM 667 O O . GLN A 1 89 ? 11.368 -1.318 -6.757 1.00 77.56 89 GLN A O 1
ATOM 672 N N . GLY A 1 90 ? 11.453 -2.722 -8.509 1.00 84.69 90 GLY A N 1
ATOM 673 C CA . GLY A 1 90 ? 10.443 -3.644 -7.985 1.00 84.69 90 GLY A CA 1
ATOM 674 C C . GLY A 1 90 ? 10.717 -4.155 -6.562 1.00 84.69 90 GLY A C 1
ATOM 675 O O . GLY A 1 90 ? 9.782 -4.343 -5.786 1.00 84.69 90 GLY A O 1
ATOM 676 N N . GLY A 1 91 ? 11.988 -4.301 -6.162 1.00 90.31 91 GLY A N 1
ATOM 677 C CA . GLY A 1 91 ? 12.350 -4.738 -4.806 1.00 90.31 91 GLY A CA 1
ATOM 678 C C . GLY A 1 91 ? 11.891 -3.775 -3.703 1.00 90.31 91 GLY A C 1
ATOM 679 O O . GLY A 1 91 ? 11.382 -4.207 -2.667 1.00 90.31 91 GLY A O 1
ATOM 680 N N . LEU A 1 92 ? 12.007 -2.463 -3.935 1.00 92.94 92 LEU A N 1
ATOM 681 C CA . LEU A 1 92 ? 11.563 -1.450 -2.975 1.00 92.94 92 LEU A CA 1
ATOM 682 C C . LEU A 1 92 ? 10.031 -1.366 -2.928 1.00 92.94 92 LEU A C 1
ATOM 684 O O . LEU A 1 92 ? 9.458 -1.253 -1.843 1.00 92.94 92 LEU A O 1
ATOM 688 N N . ALA A 1 93 ? 9.365 -1.488 -4.081 1.00 92.94 93 ALA A N 1
ATOM 689 C CA . ALA A 1 93 ? 7.906 -1.546 -4.163 1.00 92.94 93 ALA A CA 1
ATOM 690 C C . ALA A 1 93 ? 7.341 -2.724 -3.344 1.00 92.94 93 ALA A C 1
ATOM 692 O O . ALA A 1 93 ? 6.423 -2.538 -2.535 1.00 92.94 93 ALA A O 1
ATOM 693 N N . LEU A 1 94 ? 7.943 -3.913 -3.472 1.00 95.19 94 LEU A N 1
ATOM 694 C CA . LEU A 1 94 ? 7.574 -5.091 -2.686 1.00 95.19 94 LEU A CA 1
ATOM 695 C C . LEU A 1 94 ? 7.821 -4.890 -1.187 1.00 95.19 94 LEU A C 1
ATOM 697 O O . LEU A 1 94 ? 6.944 -5.205 -0.383 1.00 95.19 94 LEU A O 1
ATOM 701 N N . PHE A 1 95 ? 8.974 -4.338 -0.799 1.00 96.06 95 PHE A N 1
ATOM 702 C CA . PHE A 1 95 ? 9.284 -4.073 0.609 1.00 96.06 95 PHE A CA 1
ATOM 703 C C . PHE A 1 95 ? 8.218 -3.187 1.272 1.00 96.06 95 PHE A C 1
ATOM 705 O O . PHE A 1 95 ? 7.700 -3.522 2.340 1.00 96.06 95 PHE A O 1
ATOM 712 N N . LEU A 1 96 ? 7.831 -2.092 0.609 1.00 96.00 96 LEU A N 1
ATOM 713 C CA . LEU A 1 96 ? 6.788 -1.190 1.102 1.00 96.00 96 LEU A CA 1
ATOM 714 C C . LEU A 1 96 ? 5.409 -1.864 1.149 1.00 96.00 96 LEU A C 1
ATOM 716 O O . LEU A 1 96 ? 4.673 -1.683 2.121 1.00 96.00 96 LEU A O 1
ATOM 720 N N . ALA A 1 97 ? 5.070 -2.673 0.141 1.00 95.38 97 ALA A N 1
ATOM 721 C CA . A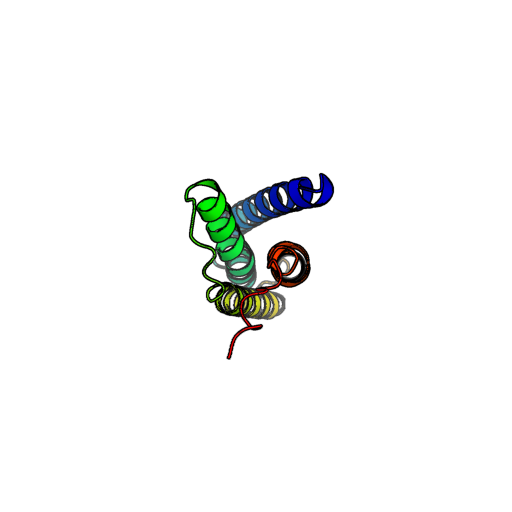LA A 1 97 ? 3.805 -3.404 0.090 1.00 95.38 97 ALA A CA 1
ATOM 722 C C . ALA A 1 97 ? 3.681 -4.424 1.238 1.00 95.38 97 ALA A C 1
ATOM 724 O O . ALA A 1 97 ? 2.656 -4.478 1.922 1.00 95.38 97 ALA A O 1
ATOM 725 N N . VAL A 1 98 ? 4.742 -5.194 1.506 1.00 96.56 98 VAL A N 1
ATOM 726 C CA . VAL A 1 98 ? 4.793 -6.141 2.633 1.00 96.56 98 VAL A CA 1
ATOM 727 C C . VAL A 1 98 ? 4.707 -5.399 3.966 1.00 96.56 98 VAL A C 1
ATOM 729 O O . VAL A 1 98 ? 3.940 -5.804 4.840 1.00 96.56 98 VAL A O 1
ATOM 732 N N . GLY A 1 99 ? 5.425 -4.281 4.112 1.00 95.94 99 GLY A N 1
ATOM 733 C CA . GLY A 1 99 ? 5.333 -3.421 5.293 1.00 95.94 99 GLY A CA 1
ATOM 734 C C . GLY A 1 99 ? 3.900 -2.953 5.566 1.00 95.94 99 GLY A C 1
ATOM 735 O O . GLY A 1 99 ? 3.419 -3.057 6.698 1.00 95.94 99 GLY A O 1
ATOM 736 N N . MET A 1 100 ? 3.173 -2.524 4.528 1.00 95.25 100 MET A N 1
ATOM 737 C CA . MET A 1 100 ? 1.769 -2.128 4.674 1.00 95.25 100 MET A CA 1
ATOM 738 C C . MET A 1 100 ? 0.835 -3.291 4.968 1.00 95.25 100 MET A C 1
ATOM 740 O O . MET A 1 100 ? -0.091 -3.126 5.765 1.00 95.25 100 MET A O 1
ATOM 744 N N . MET A 1 101 ? 1.081 -4.473 4.409 1.00 94.75 101 MET A N 1
ATOM 745 C CA . MET A 1 101 ? 0.335 -5.673 4.781 1.00 94.75 101 MET A CA 1
ATOM 746 C C . MET A 1 101 ? 0.514 -5.995 6.265 1.00 94.75 101 MET A C 1
ATOM 748 O O . MET A 1 101 ? -0.476 -6.164 6.973 1.00 94.75 101 MET A O 1
ATOM 752 N N . LEU A 1 102 ? 1.746 -5.980 6.778 1.00 95.19 102 LEU A N 1
ATOM 753 C CA . LEU A 1 102 ? 2.010 -6.203 8.202 1.00 95.19 102 LEU A CA 1
ATOM 754 C C . LEU A 1 102 ? 1.332 -5.147 9.086 1.00 95.19 102 LEU A C 1
ATOM 756 O O . LEU A 1 102 ? 0.689 -5.503 10.074 1.00 95.19 102 LEU A O 1
ATOM 760 N N . GLY A 1 103 ? 1.400 -3.866 8.710 1.00 92.56 103 GLY A N 1
ATOM 761 C CA . GLY A 1 103 ? 0.697 -2.789 9.415 1.00 92.56 103 GLY A CA 1
ATOM 762 C C . GLY A 1 103 ? -0.825 -2.974 9.419 1.00 92.56 103 GLY A C 1
ATOM 763 O O . GLY A 1 103 ? -1.478 -2.796 10.450 1.00 92.56 103 GLY A O 1
ATOM 764 N N . THR A 1 104 ? -1.388 -3.412 8.293 1.00 90.44 104 THR A N 1
ATOM 765 C CA . THR A 1 104 ? -2.818 -3.711 8.133 1.00 90.44 104 THR A CA 1
ATOM 766 C C . THR A 1 104 ? -3.234 -4.907 8.992 1.00 90.44 104 THR A C 1
ATOM 768 O O . THR A 1 104 ? -4.235 -4.840 9.703 1.00 90.44 104 THR A O 1
ATOM 771 N N . LEU A 1 105 ? -2.456 -5.992 8.995 1.00 90.62 105 LEU A N 1
ATOM 772 C CA . LEU A 1 105 ? -2.714 -7.156 9.844 1.00 90.62 105 LEU A CA 1
ATOM 773 C C . LEU A 1 105 ? -2.619 -6.798 11.328 1.00 90.62 105 LEU A C 1
ATOM 775 O O . LEU A 1 105 ? -3.480 -7.201 12.111 1.00 90.62 105 LEU A O 1
ATOM 779 N N . LEU A 1 106 ? -1.626 -5.997 11.716 1.00 90.69 106 LEU A N 1
ATOM 780 C CA . LEU A 1 106 ? -1.494 -5.508 13.085 1.00 90.69 106 LEU A CA 1
ATOM 781 C C . LEU A 1 106 ? -2.713 -4.663 13.484 1.00 90.69 106 LEU A C 1
ATOM 783 O O . LEU A 1 106 ? -3.256 -4.835 14.576 1.00 90.69 106 LEU A O 1
ATOM 787 N N . TYR A 1 107 ? -3.224 -3.822 12.580 1.00 87.94 107 TYR A N 1
ATOM 788 C CA . TYR A 1 107 ? -4.480 -3.109 12.800 1.00 87.94 107 TYR A CA 1
ATOM 789 C C . TYR A 1 107 ? -5.662 -4.073 13.018 1.00 87.94 107 TYR A C 1
ATOM 791 O O . TYR A 1 107 ? -6.400 -3.949 13.997 1.00 87.94 107 TYR A O 1
ATOM 799 N N . VAL A 1 108 ? -5.835 -5.073 12.153 1.00 85.25 108 VAL A N 1
ATOM 800 C CA . VAL A 1 108 ? -6.968 -6.011 12.219 1.00 85.25 108 VAL A CA 1
ATOM 801 C C . VAL A 1 108 ? -6.911 -6.900 13.470 1.00 85.25 108 VAL A C 1
ATOM 803 O O . VAL A 1 108 ? -7.923 -7.086 14.150 1.00 85.25 108 VAL A O 1
ATOM 806 N N . PHE A 1 109 ? -5.746 -7.455 13.804 1.00 84.25 109 PHE A N 1
ATOM 807 C CA . PHE A 1 109 ? -5.623 -8.443 14.878 1.00 84.25 109 PHE A CA 1
ATOM 808 C C . PHE A 1 109 ? -5.389 -7.830 16.255 1.00 84.25 109 PHE A C 1
ATOM 810 O O . PHE A 1 109 ? -5.952 -8.325 17.230 1.00 84.25 109 PHE A O 1
ATOM 817 N N . TRP A 1 110 ? -4.599 -6.759 16.354 1.00 84.50 110 TRP A N 1
ATOM 818 C CA . TRP A 1 110 ? -4.276 -6.136 17.639 1.00 84.50 110 TRP A CA 1
ATOM 819 C C . TRP A 1 110 ? -5.174 -4.938 17.940 1.00 84.50 110 TRP A C 1
ATOM 821 O O . TRP A 1 110 ? -5.760 -4.855 19.022 1.00 84.50 110 TRP A O 1
ATOM 831 N N . TYR A 1 111 ? -5.332 -4.010 16.994 1.00 80.12 111 TYR A N 1
ATOM 832 C CA . TYR A 1 111 ? -6.134 -2.817 17.254 1.00 80.12 111 TYR A CA 1
ATOM 833 C C . TYR A 1 111 ? -7.644 -3.130 17.271 1.00 80.12 111 TYR A C 1
ATOM 835 O O . TYR A 1 111 ?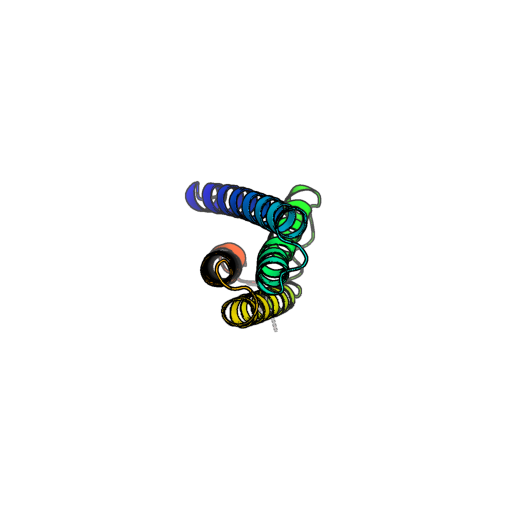 -8.313 -2.814 18.255 1.00 80.12 111 TYR A O 1
ATOM 843 N N . SER A 1 112 ? -8.171 -3.804 16.240 1.00 72.38 112 SER A N 1
ATOM 844 C CA . SER A 1 112 ? -9.618 -3.996 16.040 1.00 72.38 112 SER A CA 1
ATOM 845 C C . SER A 1 112 ? -10.271 -5.040 16.965 1.00 72.38 112 SER A C 1
ATOM 847 O O . SER A 1 112 ? -11.402 -4.829 17.408 1.00 72.38 112 SER A O 1
ATOM 849 N N . ARG A 1 113 ? -9.597 -6.150 17.312 1.00 65.69 113 ARG A N 1
ATOM 850 C CA . ARG A 1 113 ? -10.201 -7.214 18.152 1.00 65.69 113 ARG A CA 1
ATOM 851 C C . ARG A 1 113 ? -10.363 -6.847 19.630 1.00 65.69 113 ARG A C 1
ATOM 853 O O . ARG A 1 113 ? -11.284 -7.346 20.267 1.00 65.69 113 ARG A O 1
ATOM 860 N N . LEU A 1 114 ? -9.508 -5.981 20.176 1.00 52.56 114 LEU A N 1
ATOM 861 C CA . LEU A 1 114 ? -9.462 -5.680 21.618 1.00 52.56 114 LEU A CA 1
ATOM 862 C C . LEU A 1 114 ? -10.565 -4.727 22.114 1.00 52.56 114 LEU A C 1
ATOM 864 O O . LEU A 1 114 ? -10.587 -4.397 23.294 1.00 52.56 114 LEU A O 1
ATOM 868 N N . GLU A 1 115 ? -11.465 -4.271 21.243 1.00 52.78 115 GLU A N 1
ATOM 869 C CA . GLU A 1 115 ? -12.564 -3.369 21.618 1.00 52.78 115 GLU A CA 1
ATOM 870 C C . GLU A 1 115 ? -13.956 -3.980 21.403 1.00 52.78 115 GLU A C 1
ATOM 872 O O . GLU A 1 115 ? -14.946 -3.252 21.357 1.00 52.78 115 GLU A O 1
ATOM 877 N N . ARG A 1 116 ? -14.063 -5.310 21.268 1.00 53.56 116 ARG A N 1
ATOM 878 C C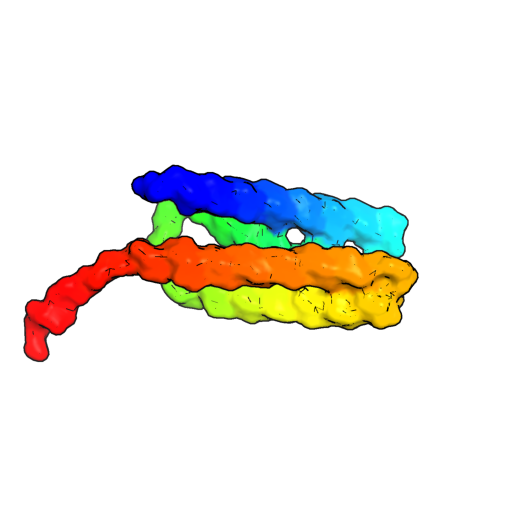A . ARG A 1 116 ? -15.346 -5.987 21.489 1.00 53.56 116 ARG A CA 1
ATOM 879 C C . ARG A 1 116 ? -15.531 -6.146 23.003 1.00 53.56 116 ARG A C 1
ATOM 881 O O . ARG A 1 116 ? -14.855 -7.003 23.571 1.00 53.56 116 ARG A O 1
ATOM 888 N N . PRO A 1 117 ? -16.400 -5.370 23.683 1.00 47.59 117 PRO A N 1
ATOM 889 C CA . PRO A 1 117 ? -16.878 -5.808 24.986 1.00 47.59 117 PRO A CA 1
ATOM 890 C C . PRO A 1 117 ? -17.511 -7.195 24.808 1.00 47.59 117 PRO A C 1
ATOM 892 O O . PRO A 1 117 ? -18.205 -7.442 23.817 1.00 47.59 117 PRO A O 1
ATOM 895 N N . LEU A 1 118 ? -17.225 -8.119 25.727 1.00 46.25 118 LEU A N 1
ATOM 896 C CA . LEU A 1 118 ? -17.954 -9.382 25.823 1.00 46.25 118 LEU A CA 1
ATOM 897 C C . LEU A 1 118 ? -19.450 -9.049 25.871 1.00 46.25 118 LEU A C 1
ATOM 899 O O . LEU A 1 118 ? -19.895 -8.363 26.789 1.00 46.25 118 LEU A O 1
ATOM 903 N N . ASN A 1 119 ? -20.219 -9.509 24.882 1.00 46.16 119 ASN A N 1
ATOM 904 C CA . ASN A 1 119 ? -21.675 -9.468 24.964 1.00 46.16 119 ASN A CA 1
ATOM 905 C C . ASN A 1 119 ? -22.085 -10.396 26.113 1.00 46.16 119 ASN A C 1
ATOM 907 O O . ASN A 1 119 ? -22.124 -11.612 25.946 1.00 46.16 119 ASN A O 1
ATOM 911 N N . GLN A 1 120 ? -22.379 -9.824 27.281 1.00 52.72 120 GLN A N 1
ATOM 912 C CA . GLN A 1 120 ? -22.952 -10.552 28.420 1.00 52.72 120 GLN A CA 1
ATOM 913 C C . GLN A 1 120 ? -24.419 -10.960 28.175 1.00 52.72 120 GLN A C 1
ATOM 915 O O . GLN A 1 120 ? -25.028 -11.617 29.007 1.00 52.72 120 GLN A O 1
ATOM 920 N N . THR A 1 121 ? -24.988 -10.620 27.016 1.00 54.09 121 THR A N 1
ATOM 921 C CA . THR A 1 121 ? -26.375 -10.913 26.628 1.00 54.09 121 THR A CA 1
ATOM 922 C C . THR A 1 121 ? -26.597 -12.308 26.033 1.00 54.09 121 THR A C 1
ATOM 924 O O . THR A 1 121 ? -27.710 -12.606 25.620 1.00 54.09 121 THR A O 1
ATOM 927 N N . LEU A 1 122 ? -25.592 -13.194 26.032 1.00 56.78 122 LEU A N 1
ATOM 928 C CA . LEU A 1 122 ? -25.794 -14.639 25.809 1.00 56.78 122 LEU A CA 1
ATOM 929 C C . LEU A 1 122 ? -25.989 -15.423 27.124 1.00 56.78 122 LEU A C 1
ATOM 931 O O . LEU A 1 122 ? -25.790 -16.632 27.161 1.00 56.78 122 LEU A O 1
ATOM 935 N N . VAL A 1 123 ? -26.389 -14.738 28.200 1.00 55.03 123 VAL A N 1
ATOM 936 C CA . VAL A 1 123 ? -26.903 -15.346 29.436 1.00 55.03 123 VAL A CA 1
ATOM 937 C C . VAL A 1 123 ? -28.365 -14.925 29.605 1.00 55.03 123 VAL A C 1
ATOM 939 O O . VAL A 1 123 ? -28.676 -14.077 30.429 1.00 55.03 123 VAL A O 1
ATOM 942 N N . ALA A 1 124 ? -29.250 -15.445 28.756 1.00 50.31 124 ALA A N 1
ATOM 943 C CA . ALA A 1 124 ? -30.690 -15.564 29.015 1.00 50.31 124 ALA A CA 1
ATOM 944 C C . ALA A 1 124 ? -31.339 -16.311 27.842 1.00 50.31 124 ALA A C 1
ATOM 946 O O . ALA A 1 124 ? -31.516 -15.743 26.763 1.00 50.31 124 ALA A O 1
ATOM 947 N N . GLY A 1 125 ? -31.667 -17.581 28.071 1.00 41.50 125 GLY A N 1
ATOM 948 C CA . GLY A 1 125 ? -32.348 -18.474 27.138 1.00 41.50 125 GLY A CA 1
ATOM 949 C C . GLY A 1 125 ? -31.951 -19.909 27.404 1.00 41.50 125 GLY A C 1
ATOM 950 O O . GLY A 1 125 ? -31.232 -20.457 26.546 1.00 41.50 125 GLY A O 1
#

Secondary structure (DSSP, 8-state):
--HHHHHHHHHHHHHHHHHHHHHHHHHHHS---HHHHHHHHHHHHHHHHHHHHHH------TTHHHHHHHHHHHHHHHHHHHHHHSTTTHHHHHHHHHHHHHHHHHIIIIIIGGG----GGGS--

Foldseek 3Di:
DPPVLVVLLVVLLVLLVVLLVVLVVCCVPVNDFLLSQLLNQLSVLSNVVSVCVVVDPDDCPVPCLVVSLVSLVSSLVSLVVSVVVVPPCSVVSNVSSVVSSVSSVCCVPPVVPVPPDPPPVVPDD